Protein AF-A0A1Q9VKD9-F1 (afdb_monomer)

pLDDT: mean 90.26, std 6.78, range [58.97, 97.44]

Solvent-accessible surface area (backbone atoms only — not comparable to full-atom values): 4116 Å² total; per-residue (Å²): 134,78,54,52,66,57,38,31,76,66,51,23,44,29,31,81,88,34,66,51,74,42,53,88,46,81,60,32,46,82,87,48,63,64,76,78,26,62,32,30,40,41,74,71,71,62,46,52,81,88,74,48,51,76,68,44,49,52,49,50,55,50,40,57,66,46,70,92,131

Foldseek 3Di:
DDAQVVQVVQVWQGPDVHDDALDQDQTDGPPGDSCPALSCCCPPVVDDPVRDDPVSVVVNVVRNPDDHD

Nearest PDB structures (foldseek):
  5a0g-assembly6_F  TM=5.114E-01  e=1.916E+00  Clostridium perfringens B
  4ffb-assembly1_C  TM=5.100E-01  e=5.916E+00  Saccharomyces cerevisiae S288C

Structure (mmCIF, N/CA/C/O backbone):
data_AF-A0A1Q9VKD9-F1
#
_entry.id   AF-A0A1Q9VKD9-F1
#
loop_
_atom_site.group_PDB
_atom_site.id
_atom_site.type_symbol
_atom_site.label_atom_id
_atom_site.label_alt_id
_atom_site.label_comp_id
_atom_site.label_asym_id
_atom_site.label_entity_id
_atom_site.label_seq_id
_atom_site.pdbx_PDB_ins_code
_atom_site.Cartn_x
_atom_site.Cartn_y
_atom_site.Cartn_z
_atom_site.occupancy
_atom_site.B_iso_or_equiv
_atom_site.auth_seq_id
_atom_site.auth_comp_id
_atom_site.auth_asym_id
_atom_site.auth_atom_id
_atom_site.pdbx_PDB_model_num
ATOM 1 N N . MET A 1 1 ? 15.282 6.910 -1.339 1.00 58.97 1 MET A N 1
ATOM 2 C CA . MET A 1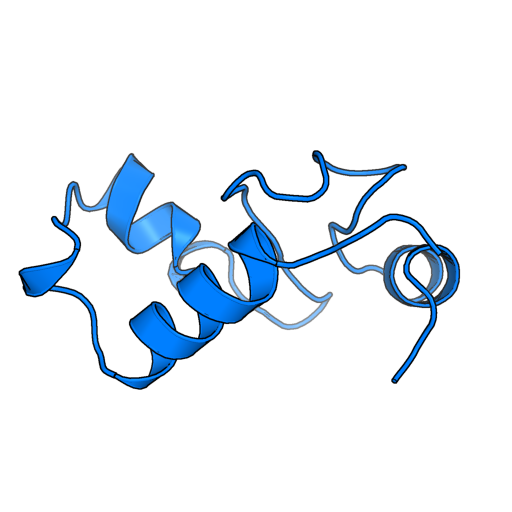 1 ? 14.128 6.197 -1.926 1.00 58.97 1 MET A CA 1
ATOM 3 C C . MET A 1 1 ? 14.590 5.583 -3.232 1.00 58.97 1 MET A C 1
ATOM 5 O O . MET A 1 1 ? 15.409 6.207 -3.896 1.00 58.97 1 MET A O 1
ATOM 9 N N . LEU A 1 2 ? 14.138 4.370 -3.549 1.00 71.06 2 LEU A N 1
ATOM 10 C CA . LEU A 1 2 ? 14.293 3.798 -4.889 1.00 71.06 2 LEU A CA 1
ATOM 11 C C . LEU A 1 2 ? 13.319 4.507 -5.844 1.00 71.06 2 LEU A C 1
ATOM 13 O O . LEU A 1 2 ? 12.277 4.978 -5.386 1.00 71.06 2 LEU A O 1
ATOM 17 N N . THR A 1 3 ? 13.662 4.591 -7.131 1.00 85.75 3 THR A N 1
ATOM 18 C CA . THR A 1 3 ? 12.710 4.977 -8.187 1.00 85.75 3 THR A CA 1
ATOM 19 C C . THR A 1 3 ? 11.628 3.910 -8.325 1.00 85.75 3 THR A C 1
ATOM 21 O O . THR A 1 3 ? 11.836 2.757 -7.925 1.00 85.75 3 THR A O 1
ATOM 24 N N . ALA A 1 4 ? 10.487 4.269 -8.908 1.00 84.94 4 ALA A N 1
ATOM 25 C CA . ALA A 1 4 ? 9.379 3.338 -9.107 1.00 84.94 4 ALA A CA 1
ATOM 26 C C . ALA A 1 4 ? 9.814 2.119 -9.946 1.00 84.94 4 ALA A C 1
ATOM 28 O O . ALA A 1 4 ? 9.592 0.970 -9.560 1.00 84.94 4 ALA A O 1
ATOM 29 N N . GLN A 1 5 ? 10.586 2.371 -11.009 1.00 86.88 5 GLN A N 1
ATOM 30 C CA . GLN A 1 5 ? 11.169 1.327 -11.854 1.00 86.88 5 GLN A CA 1
ATOM 31 C C . GLN A 1 5 ? 12.139 0.408 -11.095 1.00 86.88 5 GLN A C 1
ATOM 33 O O . GLN A 1 5 ? 12.124 -0.807 -11.294 1.00 86.88 5 GLN A O 1
ATOM 38 N N . ALA A 1 6 ? 12.987 0.966 -10.222 1.00 87.06 6 ALA A N 1
ATOM 39 C CA . ALA A 1 6 ? 13.936 0.171 -9.444 1.00 87.06 6 ALA A CA 1
ATOM 40 C C . ALA A 1 6 ? 13.228 -0.703 -8.399 1.00 87.06 6 ALA A C 1
ATOM 42 O O . ALA A 1 6 ? 13.684 -1.814 -8.135 1.00 87.06 6 ALA A O 1
ATOM 43 N N . ALA A 1 7 ? 12.114 -0.232 -7.829 1.00 85.56 7 ALA A N 1
ATOM 44 C CA . ALA A 1 7 ? 11.278 -1.043 -6.948 1.00 85.56 7 ALA A CA 1
ATOM 45 C C . ALA A 1 7 ? 10.648 -2.219 -7.710 1.00 85.56 7 ALA A C 1
ATOM 47 O O . ALA A 1 7 ? 10.733 -3.354 -7.244 1.00 85.56 7 ALA A O 1
ATOM 48 N N . TYR A 1 8 ? 10.106 -1.973 -8.908 1.00 86.88 8 TYR A N 1
ATOM 49 C CA . TYR A 1 8 ? 9.573 -3.043 -9.752 1.00 86.88 8 TYR A CA 1
ATOM 50 C C . TYR A 1 8 ? 10.638 -4.090 -10.111 1.00 86.88 8 TYR A C 1
ATOM 52 O O . TYR A 1 8 ? 10.423 -5.287 -9.934 1.00 86.88 8 TYR A O 1
ATOM 60 N N . TRP A 1 9 ? 11.837 -3.663 -10.521 1.00 87.94 9 TRP A N 1
ATOM 61 C CA . TRP A 1 9 ? 12.945 -4.592 -10.792 1.00 87.94 9 TRP A CA 1
ATOM 62 C C . TRP A 1 9 ? 13.436 -5.350 -9.556 1.00 87.94 9 TRP A C 1
ATOM 64 O O . TRP A 1 9 ? 13.972 -6.446 -9.693 1.00 87.94 9 TRP A O 1
ATOM 74 N N . ALA A 1 10 ? 13.227 -4.803 -8.358 1.00 86.62 10 ALA A N 1
ATOM 75 C CA . ALA A 1 10 ? 13.461 -5.504 -7.099 1.00 86.62 10 ALA A CA 1
ATOM 76 C C . ALA A 1 10 ? 12.329 -6.489 -6.735 1.00 86.62 10 ALA A C 1
ATOM 78 O O . ALA A 1 10 ? 12.305 -7.002 -5.619 1.00 86.62 10 ALA A O 1
ATOM 79 N N . GLY A 1 11 ? 11.381 -6.737 -7.646 1.00 85.50 11 GLY A N 1
ATOM 80 C CA . GLY A 1 11 ? 10.284 -7.686 -7.466 1.00 85.50 11 GLY A CA 1
ATOM 81 C C . GLY A 1 11 ? 9.106 -7.129 -6.672 1.00 85.50 11 GLY A C 1
ATOM 82 O O . GLY A 1 11 ? 8.348 -7.905 -6.095 1.00 85.50 11 GLY A O 1
ATOM 83 N N . TRP A 1 12 ? 8.972 -5.803 -6.579 1.00 87.88 12 TRP A N 1
ATOM 84 C CA . TRP A 1 12 ? 7.821 -5.189 -5.925 1.00 87.88 12 TRP A CA 1
ATOM 85 C C . TRP A 1 12 ? 6.701 -4.982 -6.939 1.00 87.88 12 TRP A C 1
ATOM 87 O O . TRP A 1 12 ? 6.943 -4.516 -8.051 1.00 87.88 12 TRP A O 1
ATOM 97 N N . ASP A 1 13 ? 5.462 -5.229 -6.528 1.00 85.19 13 ASP A N 1
ATOM 98 C CA . ASP A 1 13 ? 4.284 -4.867 -7.313 1.00 85.19 13 ASP A CA 1
ATOM 99 C C . ASP A 1 13 ? 4.104 -3.347 -7.242 1.00 85.19 13 ASP A C 1
ATOM 101 O O . ASP A 1 13 ? 3.424 -2.822 -6.356 1.00 85.19 13 ASP A O 1
ATOM 105 N N . TYR A 1 14 ? 4.815 -2.630 -8.114 1.00 83.25 14 TYR A N 1
ATOM 106 C CA . TYR A 1 14 ? 4.918 -1.175 -8.113 1.00 83.25 14 TYR A CA 1
ATOM 107 C C . TYR A 1 14 ? 4.632 -0.576 -9.509 1.00 83.25 14 TYR A C 1
ATOM 109 O O . TYR A 1 14 ? 5.027 -1.166 -10.517 1.00 83.25 14 TYR A O 1
ATOM 117 N N . PRO A 1 15 ? 3.969 0.594 -9.596 1.00 85.69 15 PRO A N 1
ATOM 118 C CA . PRO A 1 15 ? 3.720 1.288 -10.855 1.00 85.69 15 PRO A CA 1
ATOM 119 C C . PRO A 1 15 ? 5.021 1.732 -11.541 1.00 85.69 15 PRO A C 1
ATOM 121 O O . PRO A 1 15 ? 6.038 1.885 -10.865 1.00 85.69 15 PRO A O 1
ATOM 124 N N . PRO A 1 16 ? 4.993 2.011 -12.857 1.00 81.81 16 PRO A N 1
ATOM 125 C CA . PRO A 1 16 ? 3.836 1.889 -13.752 1.00 81.81 16 PRO A CA 1
ATOM 126 C C . PRO A 1 16 ? 3.569 0.452 -14.225 1.00 81.81 16 PRO A C 1
ATOM 128 O O . PRO A 1 16 ? 2.512 0.190 -14.788 1.00 81.81 16 PRO A O 1
ATOM 131 N N . ASP A 1 17 ? 4.507 -0.468 -14.002 1.00 87.00 17 ASP A N 1
ATOM 132 C CA . ASP A 1 17 ? 4.418 -1.836 -14.518 1.00 87.00 17 ASP A CA 1
ATOM 133 C C . ASP A 1 17 ? 3.353 -2.673 -13.782 1.00 87.00 17 ASP A C 1
ATOM 135 O O . ASP A 1 17 ? 2.726 -3.547 -14.381 1.00 87.00 17 ASP A O 1
ATOM 139 N N . MET A 1 18 ? 3.106 -2.380 -12.497 1.00 85.06 18 MET A N 1
ATOM 140 C CA . MET A 1 18 ? 2.088 -3.037 -11.670 1.00 85.06 18 MET A CA 1
ATOM 141 C C . MET A 1 18 ? 1.257 -2.022 -10.870 1.00 85.06 18 MET A C 1
ATOM 143 O O . MET A 1 18 ? 1.723 -1.406 -9.910 1.00 85.06 18 MET A O 1
ATOM 147 N N . GLY A 1 19 ? -0.019 -1.879 -11.239 1.00 85.50 19 GLY A N 1
ATOM 148 C CA . GLY A 1 19 ? -0.941 -0.908 -10.638 1.00 85.50 19 GLY A CA 1
ATOM 149 C C . GLY A 1 19 ? -0.743 0.522 -11.156 1.00 85.50 19 GLY A C 1
ATOM 150 O O . GLY A 1 19 ? -0.094 0.747 -12.170 1.00 85.50 19 GLY A O 1
ATOM 151 N N . GLU A 1 20 ? -1.321 1.504 -10.459 1.00 90.12 20 GLU A N 1
ATOM 152 C CA . GLU A 1 20 ? -1.277 2.921 -10.853 1.00 90.12 20 GLU A CA 1
ATOM 153 C C . GLU A 1 20 ? -0.906 3.813 -9.658 1.00 90.12 20 GLU A C 1
ATOM 155 O O . GLU A 1 20 ? -1.319 3.550 -8.522 1.00 90.12 20 GLU A O 1
ATOM 160 N N . PHE A 1 21 ? -0.109 4.861 -9.898 1.00 90.38 21 PHE A N 1
ATOM 161 C CA . PHE A 1 21 ? 0.233 5.865 -8.884 1.00 90.38 21 PHE A CA 1
ATOM 162 C C . PHE A 1 21 ? -1.034 6.527 -8.325 1.00 90.38 21 PHE A C 1
ATOM 164 O O . PHE A 1 21 ? -1.999 6.758 -9.048 1.00 90.38 21 PHE A O 1
ATOM 171 N N . GLY A 1 22 ? -1.070 6.810 -7.022 1.00 91.75 22 GLY A N 1
ATOM 172 C CA . GLY A 1 22 ? -2.264 7.382 -6.386 1.00 91.75 22 GLY A CA 1
ATOM 173 C C . GLY A 1 22 ? -3.378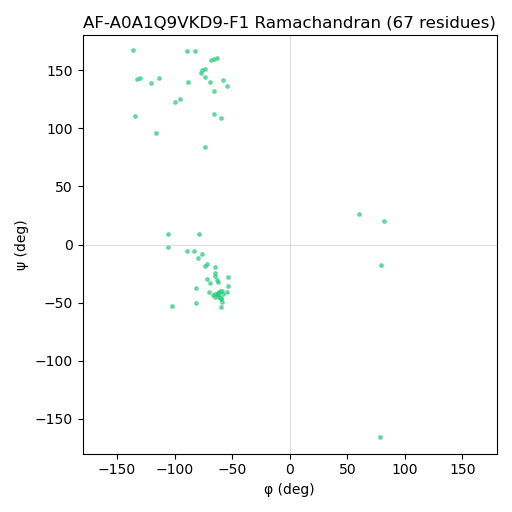 6.374 -6.076 1.00 91.75 22 GLY A C 1
ATOM 174 O O . GLY A 1 22 ? -4.234 6.662 -5.234 1.00 91.75 22 GLY A O 1
ATOM 175 N N . ILE A 1 23 ? -3.361 5.184 -6.689 1.00 92.56 23 ILE A N 1
ATOM 176 C CA . ILE A 1 23 ? -4.393 4.156 -6.522 1.00 92.56 23 ILE A CA 1
ATOM 177 C C . ILE A 1 23 ? -3.942 3.087 -5.524 1.00 92.56 23 ILE A C 1
ATOM 179 O O . ILE A 1 23 ? -2.936 2.394 -5.709 1.00 92.56 23 ILE A O 1
ATOM 183 N N . ILE A 1 24 ? -4.743 2.908 -4.470 1.00 93.00 24 ILE A N 1
ATOM 184 C CA . ILE A 1 24 ? -4.561 1.820 -3.508 1.00 93.00 24 ILE A CA 1
ATOM 185 C C . ILE A 1 24 ? -4.821 0.496 -4.232 1.00 93.00 24 ILE A C 1
ATOM 187 O O . ILE A 1 24 ? -5.945 0.189 -4.620 1.00 93.00 24 ILE A O 1
ATOM 191 N N . SER A 1 25 ? -3.762 -0.282 -4.398 1.00 91.81 25 SER A N 1
ATOM 192 C CA . SER A 1 25 ? -3.711 -1.567 -5.101 1.00 91.81 25 SER A CA 1
ATOM 193 C C . SER A 1 25 ? -2.895 -2.560 -4.260 1.00 91.81 25 SER A C 1
ATOM 195 O O . SER A 1 25 ? -2.248 -2.132 -3.295 1.00 91.81 25 SER A O 1
ATOM 197 N N . PRO A 1 26 ? -2.918 -3.871 -4.559 1.00 90.94 26 PRO A N 1
ATOM 198 C CA . PRO A 1 26 ? -2.003 -4.811 -3.924 1.00 90.94 26 PRO A CA 1
ATOM 199 C C . PRO A 1 26 ? -0.560 -4.385 -4.230 1.00 90.94 26 PRO A C 1
ATOM 201 O O . PRO A 1 26 ? -0.127 -4.442 -5.375 1.00 90.94 26 PRO A O 1
ATOM 204 N N . ARG A 1 27 ? 0.150 -3.878 -3.216 1.00 87.75 27 ARG A N 1
ATOM 205 C CA . ARG A 1 27 ? 1.554 -3.454 -3.311 1.00 87.75 27 ARG A CA 1
ATOM 206 C C . ARG A 1 27 ? 2.373 -4.345 -2.389 1.00 87.75 27 ARG A C 1
ATOM 208 O O . ARG A 1 27 ? 2.431 -4.095 -1.182 1.00 87.75 27 ARG A O 1
ATOM 215 N 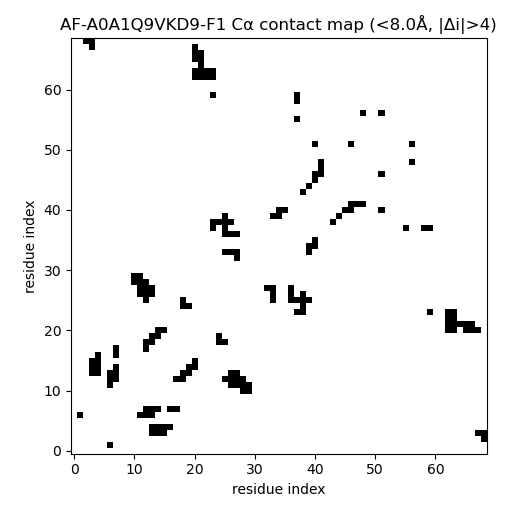N . THR A 1 28 ? 2.961 -5.392 -2.950 1.00 90.19 28 THR A N 1
ATOM 216 C CA . THR A 1 28 ? 3.749 -6.390 -2.223 1.00 90.19 28 THR A CA 1
ATOM 217 C C . THR A 1 28 ? 5.213 -6.336 -2.628 1.00 90.19 28 THR A C 1
ATOM 219 O O . THR A 1 28 ? 5.541 -6.064 -3.775 1.00 90.19 28 THR A O 1
ATOM 222 N N . CYS A 1 29 ? 6.096 -6.555 -1.657 1.00 84.06 29 CYS A N 1
ATOM 223 C CA . CYS A 1 29 ? 7.486 -6.921 -1.901 1.00 84.06 29 CYS A CA 1
ATOM 224 C C . CYS A 1 29 ? 7.605 -8.451 -1.992 1.00 84.06 29 CY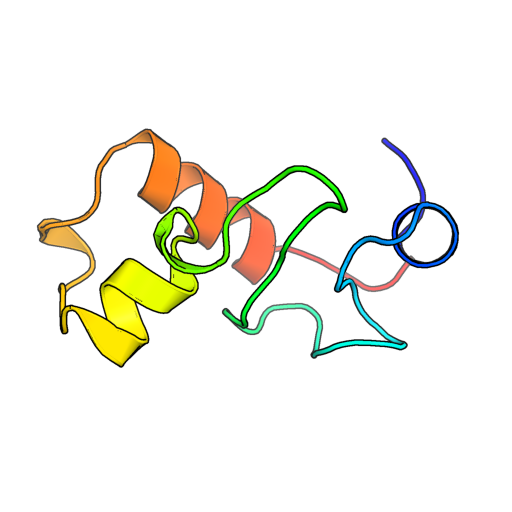S A C 1
ATOM 226 O O . CYS A 1 29 ? 6.708 -9.153 -1.527 1.00 84.06 29 CYS A O 1
ATOM 228 N N . GLU A 1 30 ? 8.737 -8.972 -2.471 1.00 81.38 30 GLU A N 1
ATOM 229 C CA . GLU A 1 30 ? 8.969 -10.424 -2.624 1.00 81.38 30 GLU A CA 1
ATOM 230 C C . GLU A 1 30 ? 8.739 -11.251 -1.334 1.00 81.38 30 GLU A C 1
ATOM 232 O O . GLU A 1 30 ? 8.381 -12.424 -1.392 1.00 81.38 30 GLU A O 1
ATOM 237 N N . HIS A 1 31 ? 8.921 -10.635 -0.161 1.00 85.88 31 HIS A N 1
ATOM 238 C CA . HIS A 1 31 ? 8.792 -11.272 1.156 1.00 85.88 31 HIS A CA 1
ATOM 239 C C . HIS A 1 31 ? 7.515 -10.871 1.912 1.00 85.88 31 HIS A C 1
ATOM 241 O O . HIS A 1 31 ? 7.286 -11.321 3.036 1.00 85.88 31 HIS A O 1
ATOM 247 N N . CYS A 1 32 ? 6.705 -9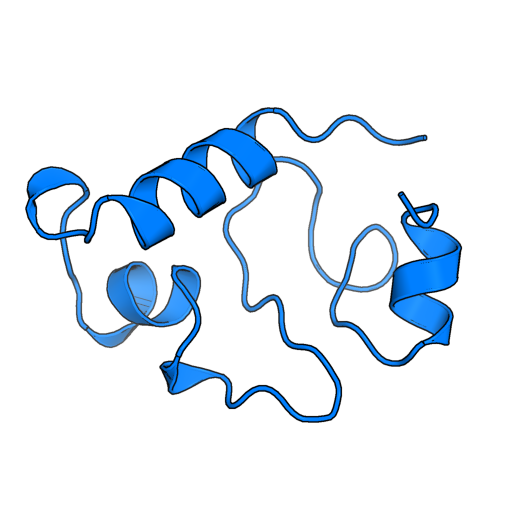.984 1.337 1.00 85.38 32 CYS A N 1
ATOM 248 C CA . CYS A 1 32 ? 5.542 -9.408 1.993 1.00 85.38 32 CYS A CA 1
ATOM 249 C C . CYS A 1 32 ? 4.293 -10.211 1.603 1.00 85.38 32 CYS A C 1
ATOM 251 O O . CYS A 1 32 ? 4.008 -10.322 0.410 1.00 85.38 32 CYS A O 1
ATOM 253 N N . PRO A 1 33 ? 3.503 -10.736 2.553 1.00 91.31 33 PRO A N 1
ATOM 254 C CA . PRO A 1 33 ? 2.260 -11.403 2.203 1.00 91.31 33 PRO A CA 1
ATOM 255 C C . PRO A 1 33 ? 1.198 -10.369 1.792 1.00 91.31 33 PRO A C 1
ATOM 257 O O . PRO A 1 33 ? 1.131 -9.262 2.332 1.00 91.31 33 PRO A O 1
ATOM 260 N N . ILE A 1 34 ? 0.365 -10.725 0.810 1.00 92.19 34 ILE A N 1
ATOM 261 C CA . ILE A 1 34 ? -0.649 -9.822 0.239 1.00 92.19 34 ILE A CA 1
ATOM 262 C C . ILE A 1 34 ? -1.712 -9.395 1.263 1.00 92.19 34 ILE A C 1
ATOM 264 O O . ILE A 1 34 ? -2.213 -8.269 1.202 1.00 92.19 34 ILE A O 1
ATOM 268 N N . ASP A 1 35 ? -2.015 -10.257 2.232 1.00 94.56 35 ASP A N 1
ATOM 269 C CA . ASP A 1 35 ? -3.004 -10.025 3.288 1.00 94.56 35 ASP A CA 1
ATOM 270 C C . ASP A 1 35 ? -2.558 -9.003 4.345 1.00 94.56 35 ASP A C 1
ATOM 272 O O . ASP A 1 35 ? -3.390 -8.413 5.033 1.00 94.56 35 ASP A O 1
ATOM 276 N N . ALA A 1 36 ? -1.260 -8.700 4.409 1.00 92.25 36 ALA A N 1
ATOM 277 C CA . ALA A 1 36 ? -0.721 -7.631 5.244 1.00 92.25 36 ALA A CA 1
ATOM 278 C C . ALA A 1 36 ? -0.810 -6.238 4.590 1.00 92.25 36 ALA A C 1
ATOM 280 O O . ALA A 1 36 ? -0.470 -5.232 5.220 1.00 92.25 36 ALA A O 1
ATOM 281 N N . THR A 1 37 ? -1.249 -6.138 3.330 1.00 94.19 37 THR A N 1
ATOM 282 C CA . THR A 1 37 ? -1.336 -4.849 2.631 1.00 94.19 37 THR A CA 1
ATOM 283 C C . THR A 1 37 ? -2.537 -4.022 3.093 1.00 94.19 37 THR A C 1
ATOM 285 O O . THR A 1 37 ? -3.599 -4.542 3.435 1.00 94.19 37 THR A O 1
ATOM 288 N N . VAL A 1 38 ? -2.419 -2.689 3.034 1.00 95.56 38 VAL A N 1
ATOM 289 C CA . VAL A 1 38 ? -3.571 -1.807 3.302 1.00 95.56 38 VAL A CA 1
ATOM 290 C C . VAL A 1 38 ? -4.685 -1.971 2.263 1.00 95.56 38 VAL A C 1
ATOM 292 O O . VAL A 1 38 ? -5.856 -1.772 2.573 1.00 95.56 38 VAL A O 1
ATOM 295 N N . TRP A 1 39 ? -4.335 -2.386 1.041 1.00 95.88 39 TRP A N 1
ATOM 296 C CA . TRP A 1 39 ? -5.322 -2.750 0.034 1.00 95.88 39 TRP A CA 1
ATOM 297 C C . TRP A 1 39 ? -6.170 -3.937 0.488 1.00 95.88 39 TRP A C 1
ATOM 299 O O . TRP A 1 39 ? -7.386 -3.866 0.358 1.00 95.88 39 TRP A O 1
ATOM 309 N N . TRP A 1 40 ? -5.570 -4.980 1.073 1.00 96.56 40 TRP A N 1
ATOM 310 C CA . TRP A 1 40 ? -6.321 -6.132 1.575 1.00 96.56 40 TRP A CA 1
ATOM 311 C C . TRP A 1 40 ? -7.303 -5.731 2.675 1.00 96.56 40 TRP A C 1
ATOM 313 O O . TRP A 1 40 ? -8.480 -6.086 2.612 1.00 96.56 40 TRP A O 1
ATOM 323 N N . ALA A 1 41 ? -6.850 -4.913 3.628 1.00 97.19 41 ALA A N 1
ATOM 324 C CA . ALA A 1 41 ? -7.701 -4.400 4.698 1.00 97.19 41 ALA A CA 1
ATOM 325 C C . ALA A 1 41 ? -8.961 -3.693 4.153 1.00 97.19 41 ALA A C 1
ATOM 327 O O . ALA A 1 41 ? -10.060 -3.896 4.657 1.00 97.19 41 ALA A O 1
ATOM 328 N N . ILE A 1 42 ? -8.830 -2.903 3.086 1.00 96.69 42 ILE A N 1
ATOM 329 C CA . ILE A 1 42 ? -9.962 -2.174 2.493 1.00 96.69 42 ILE A CA 1
ATOM 330 C C . ILE A 1 42 ? -10.794 -3.081 1.571 1.00 96.69 42 ILE A C 1
ATOM 332 O O . ILE A 1 42 ? -12.020 -3.133 1.660 1.00 96.69 42 ILE A O 1
ATOM 336 N N . ALA A 1 43 ? -10.143 -3.789 0.649 1.00 96.19 43 ALA A N 1
ATOM 337 C CA . ALA A 1 43 ? -10.802 -4.500 -0.442 1.00 96.19 43 ALA A CA 1
ATOM 338 C C . ALA A 1 43 ? -11.367 -5.859 -0.015 1.00 96.19 43 ALA A C 1
ATOM 340 O O . ALA A 1 43 ? -12.448 -6.236 -0.478 1.00 96.19 43 ALA A O 1
ATOM 341 N N . MET A 1 44 ? -10.663 -6.574 0.863 1.00 97.12 44 MET A N 1
ATOM 342 C CA . MET A 1 44 ? -11.001 -7.935 1.281 1.00 97.12 44 MET A CA 1
ATOM 343 C C . MET A 1 44 ? -11.664 -7.942 2.657 1.00 97.12 44 MET A C 1
ATOM 345 O O . MET A 1 44 ? -12.792 -8.420 2.764 1.00 97.12 44 MET A O 1
ATOM 349 N N . ASP A 1 45 ? -11.035 -7.324 3.664 1.00 97.44 45 ASP A N 1
ATOM 350 C CA . ASP A 1 45 ? -11.587 -7.246 5.031 1.00 97.44 45 ASP A CA 1
ATOM 351 C C . ASP A 1 45 ? -12.723 -6.214 5.164 1.00 97.44 45 ASP A C 1
ATOM 353 O O . ASP A 1 45 ? -13.384 -6.159 6.198 1.00 97.44 45 ASP A O 1
ATOM 357 N N . LYS A 1 46 ? -12.964 -5.399 4.126 1.00 97.25 46 LYS A N 1
ATOM 358 C CA . LYS A 1 46 ? -14.006 -4.355 4.083 1.00 97.25 46 LYS A CA 1
ATOM 359 C C . LYS A 1 46 ? -13.864 -3.278 5.160 1.00 97.25 46 LYS A C 1
ATOM 361 O O . LYS A 1 46 ? -14.858 -2.645 5.510 1.00 97.25 46 LYS A O 1
ATOM 366 N N . ARG A 1 47 ? -12.640 -3.038 5.638 1.00 97.38 47 ARG A N 1
ATOM 367 C CA . ARG A 1 47 ? -12.379 -1.997 6.631 1.00 97.38 47 ARG A CA 1
ATOM 368 C C . ARG A 1 47 ? -12.555 -0.611 6.041 1.00 97.38 47 ARG A C 1
ATOM 370 O O . ARG A 1 47 ? -12.112 -0.331 4.920 1.00 97.38 47 ARG A O 1
ATOM 377 N N . THR A 1 48 ? -13.151 0.273 6.823 1.00 96.50 48 THR A N 1
ATOM 378 C CA . THR A 1 48 ? -13.220 1.702 6.527 1.00 96.50 48 THR A CA 1
ATOM 379 C C . THR A 1 48 ? -11.930 2.408 6.959 1.00 96.50 48 THR A C 1
ATOM 381 O O . THR A 1 48 ? -11.095 1.846 7.665 1.00 96.50 48 THR A O 1
ATOM 384 N N . LEU A 1 49 ? -11.717 3.651 6.507 1.00 94.06 49 LEU A N 1
ATOM 385 C CA . LEU A 1 49 ? -10.480 4.393 6.804 1.00 94.06 49 LEU A CA 1
ATOM 386 C C . LEU A 1 49 ? -10.271 4.645 8.307 1.00 94.06 49 LEU A C 1
ATOM 388 O O . LEU A 1 49 ? -9.133 4.695 8.758 1.00 94.06 49 LEU A O 1
ATOM 392 N N . ASP A 1 50 ? -11.346 4.806 9.072 1.00 96.38 50 ASP A N 1
ATOM 393 C CA . ASP A 1 50 ? -11.329 4.993 10.526 1.00 96.38 50 ASP A CA 1
ATOM 394 C C . ASP A 1 50 ? -11.001 3.712 11.309 1.00 96.38 50 ASP A C 1
ATOM 396 O O . ASP A 1 50 ? -10.551 3.794 12.449 1.00 96.38 50 ASP A O 1
ATOM 400 N N . GLU A 1 51 ? -11.144 2.543 10.686 1.00 97.44 51 GLU A N 1
ATOM 401 C CA . GLU A 1 51 ? -10.760 1.245 11.255 1.00 97.44 51 GLU A CA 1
ATOM 402 C C . GLU A 1 51 ? -9.300 0.867 10.948 1.00 97.44 51 GLU A C 1
ATOM 404 O O . GLU A 1 51 ? -8.796 -0.156 11.427 1.00 97.44 51 GLU A O 1
ATOM 409 N N . LEU A 1 52 ? -8.607 1.666 10.129 1.00 96.69 52 LEU A N 1
ATOM 410 C CA . LEU A 1 52 ? -7.212 1.429 9.777 1.00 96.69 52 LEU A CA 1
ATOM 411 C C . LEU A 1 52 ? -6.268 1.843 10.904 1.00 96.69 52 LEU A C 1
ATOM 413 O O . LEU A 1 52 ? -6.474 2.829 11.614 1.00 96.69 52 LEU A O 1
ATOM 417 N N . THR A 1 53 ? -5.158 1.117 11.019 1.00 96.81 53 THR A N 1
ATOM 418 C CA . THR A 1 53 ? -4.097 1.489 11.957 1.00 96.81 53 THR A CA 1
ATOM 419 C C . THR A 1 53 ? -3.401 2.786 11.521 1.00 96.81 53 THR A C 1
ATOM 421 O O . THR A 1 53 ? -3.403 3.134 10.332 1.00 96.81 53 THR A O 1
ATOM 424 N N . PRO A 1 54 ? -2.724 3.500 12.441 1.00 97.31 54 PRO A N 1
ATOM 425 C CA . PRO A 1 54 ? -1.931 4.678 12.086 1.00 97.31 54 PRO A CA 1
ATOM 426 C C . PRO A 1 54 ? -0.899 4.413 10.974 1.00 97.31 54 PRO A C 1
ATOM 428 O O . PRO A 1 54 ? -0.659 5.268 10.122 1.00 97.31 54 PRO A O 1
ATOM 431 N N . GLU A 1 55 ? -0.298 3.225 10.942 1.00 94.94 55 GLU A N 1
ATOM 432 C CA . GLU A 1 55 ? 0.675 2.798 9.930 1.00 94.94 55 GLU A CA 1
ATOM 433 C C . GLU A 1 55 ? 0.020 2.577 8.560 1.00 94.94 55 GLU A C 1
ATOM 435 O O . GLU A 1 55 ? 0.559 2.989 7.526 1.00 94.94 55 GLU A O 1
ATOM 440 N N . GLN A 1 56 ? -1.170 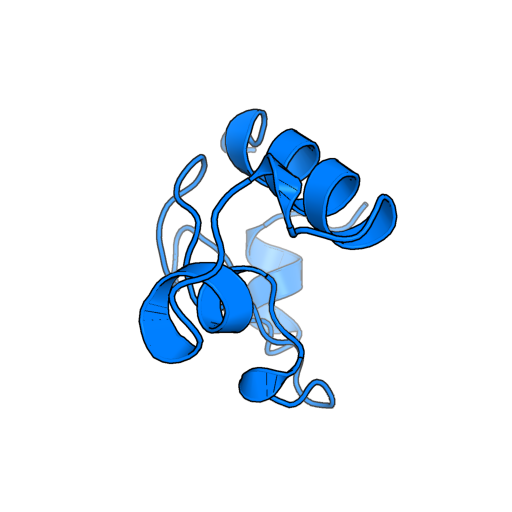1.974 8.545 1.00 95.31 56 GLN A N 1
ATOM 441 C CA . GLN A 1 56 ? -1.969 1.810 7.333 1.00 95.31 56 GLN A CA 1
ATOM 442 C C . GLN A 1 56 ? -2.409 3.170 6.782 1.00 95.31 56 GLN A C 1
ATOM 444 O O . GLN A 1 56 ? -2.262 3.416 5.586 1.00 95.31 56 GLN A O 1
ATOM 449 N N . LEU A 1 57 ? -2.837 4.099 7.642 1.00 97.31 57 LEU A N 1
ATOM 450 C CA . LEU A 1 57 ? -3.184 5.468 7.248 1.00 97.31 57 LEU A CA 1
ATOM 451 C C . LEU A 1 57 ? -1.993 6.233 6.660 1.00 97.31 57 LEU A C 1
ATOM 453 O O . LEU A 1 57 ? -2.134 6.891 5.628 1.00 97.31 57 LEU A O 1
ATOM 457 N N . LYS A 1 58 ? -0.798 6.102 7.252 1.00 96.19 58 LYS A N 1
ATOM 458 C CA . LYS A 1 58 ? 0.444 6.646 6.670 1.00 96.19 58 LYS A CA 1
ATOM 459 C C . LYS A 1 58 ? 0.710 6.062 5.284 1.00 96.19 58 LYS A C 1
ATOM 461 O O . LYS A 1 58 ? 1.110 6.793 4.380 1.00 96.19 58 LYS A O 1
ATOM 466 N N . THR A 1 59 ? 0.463 4.766 5.101 1.00 94.31 59 THR A N 1
ATOM 467 C CA . THR A 1 59 ? 0.627 4.099 3.802 1.00 94.31 59 THR A CA 1
ATOM 468 C C . THR A 1 59 ? -0.376 4.614 2.773 1.00 94.31 59 THR A C 1
ATOM 470 O O . THR A 1 59 ? 0.024 4.926 1.654 1.00 94.31 59 THR A O 1
ATOM 473 N N . VAL A 1 60 ? -1.645 4.791 3.152 1.00 95.50 60 VAL A N 1
ATOM 474 C CA . VAL A 1 60 ? -2.671 5.407 2.294 1.00 95.50 60 VAL A CA 1
ATOM 475 C C . VAL A 1 60 ? -2.256 6.816 1.884 1.00 95.50 60 VAL A C 1
ATOM 477 O O . VAL A 1 60 ? -2.277 7.140 0.699 1.00 95.50 60 VAL A O 1
ATOM 480 N N . ALA A 1 61 ? -1.844 7.647 2.845 1.00 95.69 61 ALA A N 1
ATOM 481 C CA . ALA A 1 61 ? -1.401 9.008 2.569 1.00 95.69 61 ALA A CA 1
ATOM 482 C C . ALA A 1 61 ? -0.181 9.029 1.640 1.00 95.69 61 ALA A C 1
ATOM 484 O O . ALA A 1 61 ? -0.132 9.849 0.728 1.00 95.69 61 ALA A O 1
ATOM 485 N N . ARG A 1 62 ? 0.775 8.111 1.827 1.00 93.94 62 ARG A N 1
ATOM 486 C CA . ARG A 1 62 ? 1.929 7.966 0.935 1.00 93.94 62 ARG A CA 1
ATOM 487 C C . ARG A 1 62 ? 1.477 7.644 -0.488 1.00 93.94 62 ARG A C 1
ATOM 489 O O . ARG A 1 62 ? 1.821 8.405 -1.380 1.00 93.94 62 ARG A O 1
ATOM 496 N N . ILE A 1 63 ? 0.667 6.595 -0.678 1.00 92.69 63 ILE A N 1
ATOM 497 C CA . ILE A 1 63 ? 0.205 6.148 -2.005 1.00 92.69 63 ILE A CA 1
ATOM 498 C C . ILE A 1 63 ? -0.570 7.254 -2.721 1.00 92.69 63 ILE A C 1
ATOM 500 O O . ILE A 1 63 ? -0.288 7.546 -3.876 1.00 92.69 63 ILE A O 1
ATOM 504 N N . ARG A 1 64 ? -1.510 7.915 -2.032 1.00 93.31 64 ARG A N 1
ATOM 505 C CA . ARG A 1 64 ? -2.341 8.980 -2.624 1.00 93.31 64 ARG A CA 1
ATOM 506 C C . ARG A 1 64 ? -1.557 10.220 -3.055 1.00 93.31 64 ARG A C 1
ATOM 508 O O . ARG A 1 64 ? -2.082 10.998 -3.842 1.00 93.31 64 ARG A O 1
ATOM 515 N N . ASN A 1 65 ? -0.351 10.412 -2.526 1.00 93.62 65 ASN A N 1
ATOM 516 C CA . ASN A 1 65 ? 0.543 11.510 -2.888 1.00 93.62 65 ASN A CA 1
ATOM 517 C C . ASN A 1 65 ? 1.725 11.043 -3.761 1.00 93.62 65 ASN A C 1
ATOM 519 O O . ASN A 1 65 ? 2.653 11.820 -3.973 1.00 93.62 65 ASN A O 1
ATOM 523 N N . GLU A 1 66 ? 1.730 9.793 -4.244 1.00 89.94 66 GLU A N 1
ATOM 524 C CA . GLU A 1 66 ? 2.729 9.336 -5.213 1.00 89.94 66 GLU A CA 1
ATOM 525 C C . GLU A 1 66 ? 2.546 10.090 -6.541 1.00 89.94 66 GLU A C 1
A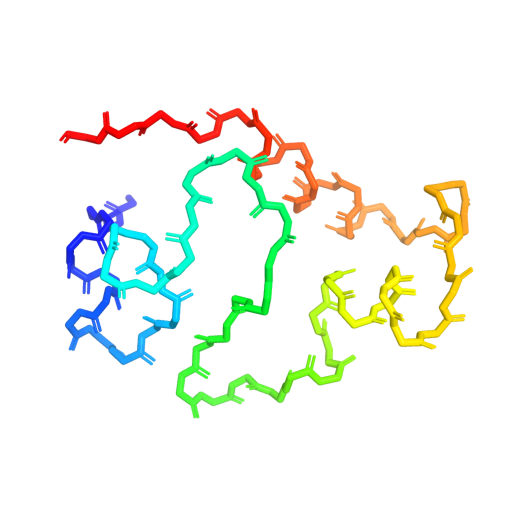TOM 527 O O . GLU A 1 66 ? 1.435 10.198 -7.060 1.00 89.94 66 GLU A O 1
ATOM 532 N N . ILE A 1 67 ? 3.648 10.596 -7.092 1.00 85.69 67 ILE A N 1
ATOM 533 C CA . ILE A 1 67 ? 3.722 11.235 -8.410 1.00 85.69 67 ILE A CA 1
ATOM 534 C C . ILE A 1 67 ? 4.724 10.409 -9.231 1.00 85.69 67 ILE A C 1
ATOM 536 O O . ILE A 1 67 ? 5.732 9.997 -8.647 1.00 85.69 67 ILE A O 1
ATOM 540 N N . PRO A 1 68 ? 4.469 10.146 -10.528 1.00 82.12 68 PRO A N 1
ATOM 541 C CA . PRO A 1 68 ? 5.452 9.502 -11.396 1.00 82.12 68 PRO A CA 1
ATOM 542 C C . PRO A 1 68 ? 6.783 10.263 -11.382 1.00 82.12 68 PRO A C 1
ATOM 544 O O . PRO A 1 68 ? 6.788 11.497 -11.423 1.00 82.12 68 PRO A O 1
ATOM 547 N N . ASP A 1 69 ? 7.881 9.520 -11.296 1.00 76.44 69 ASP A N 1
ATOM 548 C CA . ASP A 1 69 ? 9.262 10.008 -11.321 1.00 76.44 69 ASP A CA 1
ATOM 549 C C . ASP A 1 69 ? 9.824 10.207 -12.738 1.00 76.44 69 ASP A C 1
ATOM 551 O O . ASP A 1 69 ? 9.394 9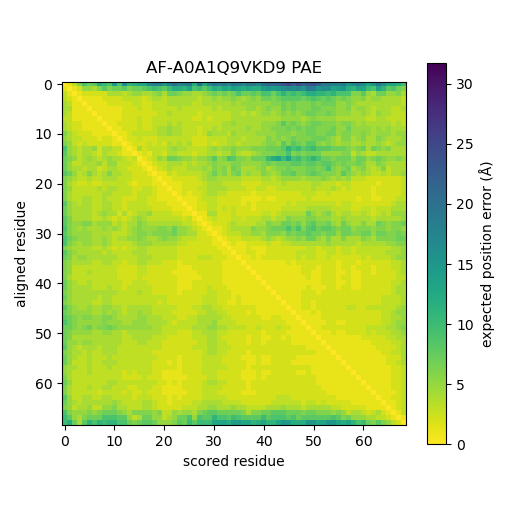.500 -13.679 1.00 76.44 69 ASP A O 1
#

Sequence (69 aa):
MLTAQAAYWAGWDYPPDMGEFGIISPRTCEHCPIDATVWWAIAMDKRTLDELTPEQLKTVARIRNEIPD

Secondary structure (DSSP, 8-state):
---HHHHHHTT---TTTSS-TTS------TTS-GGGSHHHH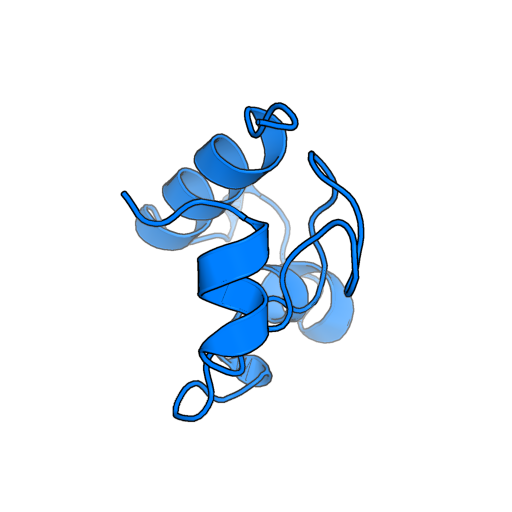HHTS---GGGS-HHHHHHHHHHHT----

Radius of gyration: 11.9 Å; Cα contacts (8 Å, |Δi|>4): 88; chains: 1; bounding box: 28×23×27 Å

Mean predicted aligned error: 3.64 Å